Protein AF-N2A201-F1 (afdb_monomer)

Sequence (89 aa):
MRAERDIALCAVADATIKSKVMNAMIQKRIPYAEEWHKVPLLRRKKYEGAKEVCIIVTHHDQADQAKSQIQAMDEVVSSRVYFDLKGLT

pLDDT: mean 94.49, std 5.97, range [60.72, 98.12]

Nearest PDB structures (foldseek):
  2hfv-assembly1_A  TM=6.585E-01  e=3.713E-01  Pseudomonas aeruginosa
  7tap-assembly1_A  TM=5.258E-01  e=4.532E-01  Saccharomyces cerevisiae
  1u0s-assembly1_A  TM=5.257E-01  e=2.550E+00  Thermotoga maritima
  4e6n-assembly2_D  TM=4.749E-01  e=1.312E+00  Acetivibrio thermocellus ATCC 27405
  4drf-assembly2_D  TM=4.703E-01  e=2.912E+00  Acetivibrio thermocellus ATCC 27405

Organism: NCBI:txid1235802

Foldseek 3Di:
DDDPQKDQQWKAQDPVLVVVLVVLCVVVVFDKDWDKFADDQVCCVVQVNGRIIIGIMGGNVCRVVSLVSQCPDDPVSNVRIGRPCPPRD

Structure (mmCIF, N/CA/C/O backbone):
data_AF-N2A201-F1
#
_entry.id   AF-N2A201-F1
#
loop_
_atom_site.group_PDB
_atom_site.id
_atom_site.type_symbol
_atom_site.label_atom_id
_atom_site.label_alt_id
_atom_site.label_comp_id
_atom_site.label_asym_id
_atom_site.label_entity_id
_atom_site.label_seq_id
_atom_site.pdbx_PDB_ins_code
_atom_site.Cartn_x
_atom_site.Cartn_y
_atom_site.Cartn_z
_atom_site.occupancy
_atom_site.B_iso_or_equiv
_atom_site.auth_seq_id
_atom_site.auth_comp_id
_atom_site.auth_asym_id
_atom_site.auth_atom_id
_atom_site.pdbx_PDB_model_num
ATOM 1 N N . MET A 1 1 ? 1.689 14.780 -11.479 1.00 60.72 1 MET A N 1
ATOM 2 C CA . MET A 1 1 ? 1.050 14.151 -12.652 1.00 60.72 1 MET A CA 1
ATOM 3 C C . MET A 1 1 ? 1.692 12.787 -12.799 1.00 60.72 1 MET A C 1
ATOM 5 O O . MET A 1 1 ? 2.916 12.732 -12.780 1.00 60.72 1 MET A O 1
ATOM 9 N N . ARG A 1 2 ? 0.893 11.717 -12.809 1.00 74.25 2 ARG A N 1
ATOM 10 C CA . ARG A 1 2 ? 1.389 10.341 -12.962 1.00 74.25 2 ARG A CA 1
ATOM 11 C C . ARG A 1 2 ? 2.028 10.168 -14.336 1.00 74.25 2 ARG A C 1
ATOM 13 O O . ARG A 1 2 ? 1.557 10.795 -15.287 1.00 74.25 2 ARG A O 1
ATOM 20 N N . ALA A 1 3 ? 3.075 9.350 -14.444 1.00 83.38 3 ALA A N 1
ATOM 21 C CA . ALA A 1 3 ? 3.543 8.932 -15.761 1.00 83.38 3 ALA A CA 1
ATOM 22 C C . ALA A 1 3 ? 2.451 8.095 -16.452 1.00 8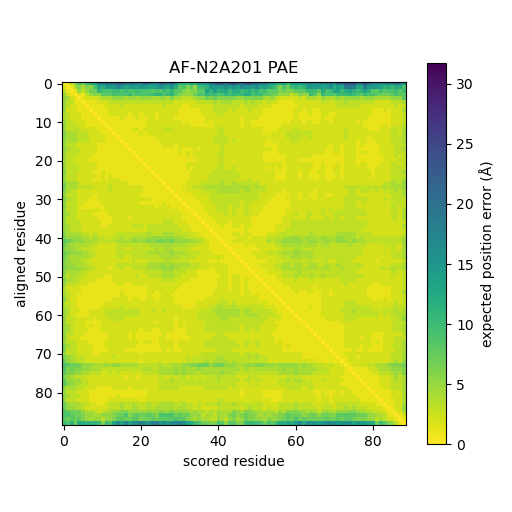3.38 3 ALA A C 1
ATOM 24 O O . ALA A 1 3 ? 1.593 7.521 -15.784 1.00 83.38 3 ALA A O 1
ATOM 25 N N . GLU A 1 4 ? 2.480 7.996 -17.784 1.00 86.62 4 GLU A N 1
ATOM 26 C CA . GLU A 1 4 ? 1.424 7.322 -18.567 1.00 86.62 4 GLU A CA 1
ATOM 27 C C . GLU A 1 4 ? 1.140 5.879 -18.124 1.00 86.62 4 GLU A C 1
ATOM 29 O O . GLU A 1 4 ? 0.022 5.392 -18.273 1.00 86.62 4 GLU A O 1
ATOM 34 N N . ARG A 1 5 ? 2.145 5.198 -17.563 1.00 93.56 5 ARG A N 1
ATOM 35 C CA . ARG A 1 5 ? 2.054 3.802 -17.113 1.00 93.56 5 ARG A CA 1
ATOM 36 C C . ARG A 1 5 ? 1.957 3.642 -15.597 1.00 93.56 5 ARG A C 1
ATOM 38 O O . ARG A 1 5 ? 1.967 2.513 -15.111 1.00 93.56 5 ARG A O 1
ATOM 45 N N . ASP A 1 6 ? 1.885 4.736 -14.850 1.00 95.19 6 ASP A N 1
ATOM 46 C CA . ASP A 1 6 ? 1.724 4.690 -13.402 1.00 95.19 6 ASP A CA 1
ATOM 47 C C . ASP A 1 6 ? 0.248 4.521 -13.039 1.00 95.19 6 ASP A C 1
ATOM 49 O O . ASP A 1 6 ? -0.628 5.244 -13.520 1.00 95.19 6 ASP A O 1
ATOM 53 N N . ILE A 1 7 ? -0.032 3.589 -12.135 1.00 95.38 7 ILE A N 1
ATOM 54 C CA . ILE A 1 7 ? -1.382 3.278 -11.679 1.00 95.38 7 ILE A CA 1
ATOM 55 C C . ILE A 1 7 ? -1.513 3.506 -10.177 1.00 95.38 7 ILE A C 1
ATOM 57 O O . ILE A 1 7 ? -0.569 3.303 -9.411 1.00 95.38 7 ILE A O 1
ATOM 61 N N . ALA A 1 8 ? -2.711 3.893 -9.736 1.00 96.75 8 ALA A N 1
ATOM 62 C CA . ALA A 1 8 ? -3.037 3.857 -8.317 1.00 96.75 8 ALA A CA 1
ATOM 63 C C . ALA A 1 8 ? -3.170 2.401 -7.869 1.00 96.75 8 ALA A C 1
ATOM 65 O O . ALA A 1 8 ? -4.064 1.690 -8.325 1.00 96.75 8 ALA A O 1
ATOM 66 N N . LEU A 1 9 ? -2.284 1.972 -6.978 1.00 97.25 9 LEU A N 1
ATOM 67 C CA . LEU A 1 9 ? -2.241 0.606 -6.479 1.00 97.25 9 LEU A CA 1
ATOM 68 C C . LEU A 1 9 ? -3.247 0.401 -5.346 1.00 97.25 9 LEU A C 1
ATOM 70 O O .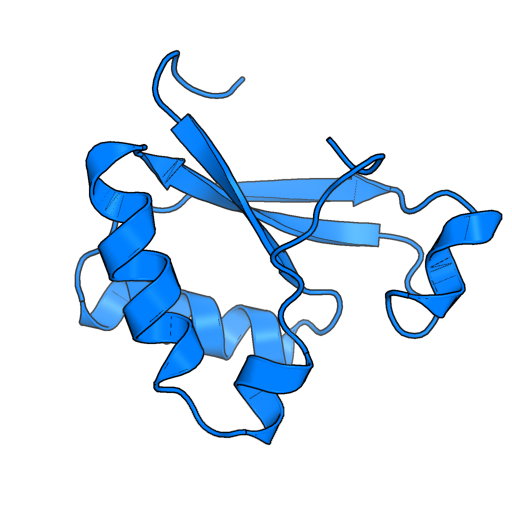 LEU A 1 9 ? -4.075 -0.506 -5.392 1.00 97.25 9 LEU A O 1
ATOM 74 N N . CYS A 1 10 ? -3.150 1.223 -4.302 1.00 97.88 10 CYS A N 1
ATOM 75 C CA . CYS A 1 10 ? -3.976 1.112 -3.107 1.00 97.88 10 CYS A CA 1
ATOM 76 C C . CYS A 1 10 ? -4.039 2.431 -2.333 1.00 97.88 10 CYS A C 1
ATOM 78 O O . CYS A 1 10 ? -3.284 3.365 -2.598 1.00 97.88 10 CYS A O 1
ATOM 80 N N . ALA A 1 11 ? -4.952 2.499 -1.368 1.00 98.00 11 ALA A N 1
ATOM 81 C CA . ALA A 1 11 ? -5.103 3.607 -0.440 1.00 98.00 11 ALA A CA 1
ATOM 82 C C . ALA A 1 11 ? -4.807 3.144 0.983 1.00 98.00 11 ALA A C 1
ATOM 84 O O . ALA A 1 11 ? -5.161 2.026 1.365 1.00 98.00 11 ALA A O 1
ATOM 85 N N . VAL A 1 12 ? -4.230 4.039 1.779 1.00 97.94 12 VAL A N 1
ATOM 86 C CA . VAL A 1 12 ? -3.989 3.838 3.207 1.00 97.94 12 VAL A CA 1
ATOM 87 C C . VAL A 1 12 ? -4.386 5.102 3.971 1.00 97.94 12 VAL A C 1
ATOM 89 O O . VAL A 1 12 ? -3.982 6.208 3.611 1.00 97.94 12 VAL A O 1
ATOM 92 N N . ALA A 1 13 ? -5.199 4.939 5.015 1.00 96.94 13 ALA A N 1
ATOM 93 C CA . ALA A 1 13 ? -5.670 6.039 5.864 1.00 96.94 13 ALA A CA 1
ATOM 94 C C . ALA A 1 13 ? -4.771 6.269 7.092 1.00 96.94 13 ALA A C 1
ATOM 96 O O . ALA A 1 13 ? -4.584 7.400 7.531 1.00 96.94 13 ALA A O 1
ATOM 97 N N . ASP A 1 14 ? -4.206 5.192 7.638 1.00 96.56 14 ASP A N 1
ATOM 98 C CA . ASP A 1 14 ? -3.379 5.214 8.843 1.00 96.56 14 ASP A CA 1
ATOM 99 C C . ASP A 1 14 ? -1.891 5.425 8.501 1.00 96.56 14 ASP A C 1
ATOM 101 O O . ASP A 1 14 ? -1.316 4.720 7.667 1.00 96.56 14 ASP A O 1
ATOM 105 N N . ALA A 1 15 ? -1.242 6.387 9.162 1.00 95.19 15 ALA A N 1
ATOM 106 C CA . ALA A 1 15 ? 0.151 6.751 8.890 1.00 95.19 15 ALA A CA 1
ATOM 107 C C . ALA A 1 15 ? 1.166 5.650 9.265 1.00 95.19 15 ALA A C 1
ATOM 109 O O . ALA A 1 15 ? 2.212 5.517 8.618 1.00 95.19 15 ALA A O 1
ATOM 110 N N . THR A 1 16 ? 0.857 4.837 10.278 1.00 96.56 16 THR A N 1
ATOM 111 C CA . THR A 1 16 ? 1.674 3.694 10.706 1.00 96.56 16 THR A CA 1
ATOM 112 C C . THR A 1 16 ? 1.578 2.572 9.682 1.00 96.56 16 THR A C 1
ATOM 114 O O . THR A 1 16 ? 2.603 2.042 9.249 1.00 96.56 16 THR A O 1
ATOM 117 N N . ILE A 1 17 ? 0.360 2.248 9.234 1.00 97.69 17 ILE A N 1
ATOM 118 C CA . ILE A 1 17 ? 0.135 1.261 8.167 1.00 97.69 17 ILE A CA 1
ATOM 119 C C . ILE A 1 17 ? 0.820 1.719 6.877 1.00 97.69 17 ILE A C 1
ATOM 121 O O . ILE A 1 17 ? 1.538 0.934 6.259 1.00 97.69 17 ILE A O 1
ATOM 125 N N . LYS A 1 18 ? 0.706 3.007 6.524 1.00 97.62 18 LYS A N 1
ATOM 126 C CA . LYS A 1 18 ? 1.386 3.592 5.360 1.00 97.62 18 LYS A CA 1
ATOM 127 C C . LYS A 1 18 ? 2.896 3.369 5.439 1.00 97.62 18 LYS A C 1
ATOM 129 O O . LYS A 1 18 ? 3.495 2.872 4.492 1.00 97.62 18 LYS A O 1
ATOM 134 N N . SER A 1 19 ? 3.504 3.686 6.582 1.00 97.94 19 SER A N 1
ATOM 135 C CA . SER A 1 19 ? 4.945 3.501 6.810 1.00 97.94 19 SER A CA 1
ATOM 136 C C . SER A 1 19 ? 5.376 2.044 6.650 1.00 97.94 19 SER A C 1
ATOM 138 O O . SER A 1 19 ? 6.384 1.769 6.003 1.00 97.94 19 SER A O 1
ATOM 140 N N . LYS A 1 20 ? 4.591 1.094 7.171 1.00 98.06 20 LYS A N 1
ATOM 141 C CA . LYS A 1 20 ? 4.860 -0.339 6.996 1.00 98.06 20 LYS A CA 1
ATOM 142 C C . LYS A 1 20 ? 4.790 -0.764 5.527 1.00 98.06 20 LYS A C 1
ATOM 144 O O . LYS A 1 20 ? 5.687 -1.466 5.066 1.00 98.06 20 LYS A O 1
ATOM 149 N N . VAL A 1 21 ? 3.765 -0.325 4.795 1.00 98.12 21 VAL A N 1
ATOM 150 C CA . VAL A 1 21 ? 3.612 -0.634 3.365 1.00 98.12 21 VAL A CA 1
ATOM 151 C C . VAL A 1 21 ? 4.782 -0.068 2.560 1.00 98.12 21 VAL A C 1
ATOM 153 O O . VAL A 1 21 ? 5.401 -0.796 1.790 1.00 98.12 21 VAL A O 1
ATOM 156 N N . MET A 1 22 ? 5.150 1.196 2.780 1.00 97.75 22 MET A N 1
ATOM 157 C CA . MET A 1 22 ? 6.295 1.818 2.104 1.00 97.75 22 MET A CA 1
ATOM 158 C C . MET A 1 22 ? 7.600 1.072 2.392 1.00 97.75 22 MET A C 1
ATOM 160 O O . MET A 1 22 ? 8.355 0.773 1.471 1.00 97.75 22 MET A O 1
ATOM 164 N N . ASN A 1 23 ? 7.839 0.681 3.646 1.00 97.94 23 ASN A N 1
ATOM 165 C CA . ASN A 1 23 ? 9.012 -0.115 4.002 1.00 97.94 23 ASN A CA 1
ATOM 166 C C . ASN A 1 23 ? 9.041 -1.465 3.268 1.00 97.94 23 ASN A C 1
ATOM 168 O O . ASN A 1 23 ? 10.104 -1.879 2.807 1.00 97.94 23 ASN A O 1
ATOM 172 N N . ALA A 1 24 ? 7.894 -2.130 3.101 1.00 96.88 24 ALA A N 1
ATOM 173 C CA . ALA A 1 24 ? 7.809 -3.370 2.329 1.00 96.88 24 ALA A CA 1
ATOM 174 C C . ALA A 1 24 ? 8.144 -3.156 0.839 1.00 96.88 24 ALA A C 1
ATOM 176 O O . ALA A 1 24 ? 8.846 -3.976 0.242 1.00 96.88 24 ALA A O 1
ATOM 177 N N . MET A 1 25 ? 7.709 -2.034 0.254 1.00 97.00 25 MET A N 1
ATOM 178 C CA . MET A 1 25 ? 8.049 -1.647 -1.123 1.00 97.00 25 MET A CA 1
ATOM 179 C C . MET A 1 25 ? 9.556 -1.388 -1.270 1.00 97.00 25 MET A C 1
ATOM 181 O O . MET A 1 25 ? 10.190 -1.926 -2.180 1.00 97.00 25 MET A O 1
ATOM 185 N N . ILE A 1 26 ? 10.156 -0.650 -0.326 1.00 97.50 26 ILE A N 1
ATOM 186 C CA . ILE A 1 26 ? 11.600 -0.362 -0.286 1.00 97.50 26 ILE A CA 1
ATOM 187 C C . ILE A 1 26 ? 12.415 -1.657 -0.197 1.00 97.50 26 ILE A C 1
ATOM 189 O O . ILE A 1 26 ? 13.355 -1.848 -0.968 1.00 97.50 26 ILE A O 1
ATOM 193 N N . GLN A 1 27 ? 12.044 -2.577 0.699 1.00 96.19 27 GLN A N 1
ATOM 194 C CA . GLN A 1 27 ? 12.747 -3.853 0.887 1.00 96.19 27 GLN A CA 1
ATOM 195 C C . GLN A 1 27 ? 12.785 -4.706 -0.386 1.00 96.19 27 GLN A C 1
ATOM 197 O O . GLN A 1 27 ? 13.765 -5.408 -0.633 1.00 96.19 27 GLN A O 1
ATOM 202 N N . LYS A 1 28 ? 11.736 -4.636 -1.212 1.00 95.88 28 LYS A N 1
ATOM 203 C CA . LYS A 1 28 ? 11.659 -5.335 -2.502 1.00 95.88 28 LYS A CA 1
ATOM 204 C C . LYS A 1 28 ? 12.135 -4.495 -3.688 1.00 95.88 28 LYS A C 1
ATOM 206 O O . LYS A 1 28 ? 12.081 -4.983 -4.812 1.00 95.88 28 LYS A O 1
ATOM 211 N N . ARG A 1 29 ? 12.638 -3.278 -3.442 1.00 96.81 29 ARG A N 1
ATOM 212 C CA . ARG A 1 29 ? 13.066 -2.308 -4.464 1.00 96.81 29 ARG A CA 1
ATOM 213 C C . ARG A 1 29 ? 11.968 -2.004 -5.489 1.00 96.81 29 ARG A C 1
ATOM 215 O O . ARG A 1 29 ? 12.259 -1.805 -6.664 1.00 96.81 29 ARG A O 1
ATOM 222 N N . ILE A 1 30 ? 10.715 -1.980 -5.042 1.00 96.75 30 ILE A N 1
ATOM 223 C CA . ILE A 1 30 ? 9.561 -1.667 -5.883 1.00 96.75 30 I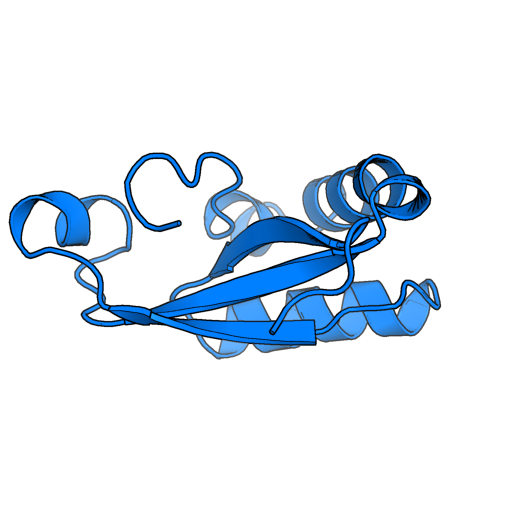LE A CA 1
ATOM 224 C C . ILE A 1 30 ? 9.394 -0.142 -5.908 1.00 96.75 30 ILE A C 1
ATOM 226 O O . ILE A 1 30 ? 9.162 0.447 -4.848 1.00 96.75 30 ILE A O 1
ATOM 230 N N . PRO A 1 31 ? 9.508 0.520 -7.075 1.00 95.56 31 PRO A N 1
ATOM 231 C CA . PRO A 1 31 ? 9.304 1.959 -7.176 1.00 95.56 31 PRO A CA 1
ATOM 232 C C . PRO A 1 31 ? 7.871 2.339 -6.806 1.00 95.56 31 PRO A C 1
ATOM 234 O O . PRO A 1 31 ? 6.913 1.692 -7.240 1.00 95.56 31 PRO A O 1
ATOM 237 N N . TYR A 1 32 ? 7.715 3.404 -6.029 1.00 96.75 32 TYR A N 1
ATOM 238 C CA . TYR A 1 32 ? 6.408 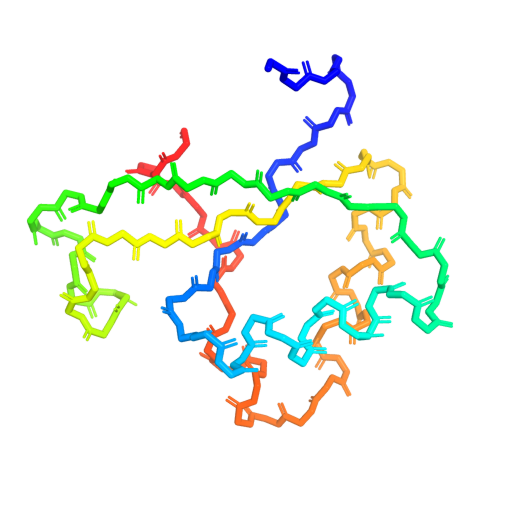3.931 -5.665 1.00 96.75 32 TYR A CA 1
ATOM 239 C C . TYR A 1 32 ? 6.433 5.456 -5.558 1.00 96.75 32 TYR A C 1
ATOM 241 O O . TYR A 1 32 ? 7.488 6.065 -5.380 1.00 96.75 32 TYR A O 1
ATOM 249 N N . ALA A 1 33 ? 5.250 6.051 -5.638 1.00 96.12 33 ALA A N 1
ATOM 250 C CA . ALA A 1 33 ? 4.990 7.446 -5.321 1.00 96.12 33 ALA A CA 1
ATOM 251 C C . ALA A 1 33 ? 3.772 7.559 -4.392 1.00 96.12 33 ALA A C 1
ATOM 253 O O . ALA A 1 33 ? 2.970 6.628 -4.276 1.00 96.12 33 ALA A O 1
ATOM 254 N N . GLU A 1 34 ? 3.643 8.706 -3.730 1.00 95.88 34 GLU A N 1
ATOM 255 C CA . GLU A 1 34 ? 2.533 9.020 -2.830 1.00 95.88 34 GLU A CA 1
ATOM 256 C C . GLU A 1 34 ? 1.687 10.156 -3.405 1.00 95.88 34 GLU A C 1
ATOM 258 O O . GLU A 1 34 ? 2.211 11.178 -3.850 1.00 95.88 34 GLU A O 1
ATOM 263 N N . GLU A 1 35 ? 0.369 10.013 -3.324 1.00 95.81 35 GLU A N 1
ATOM 264 C CA . GLU A 1 35 ? -0.577 11.086 -3.612 1.00 95.81 35 GLU A CA 1
ATOM 265 C C . GLU A 1 35 ? -1.615 11.189 -2.500 1.00 95.81 35 GLU A C 1
ATOM 267 O O . GLU A 1 35 ? -2.250 10.203 -2.138 1.00 95.81 35 GLU A O 1
ATOM 272 N N . TRP A 1 36 ? -1.855 12.391 -1.986 1.00 96.25 36 TRP A N 1
ATOM 273 C CA . TRP A 1 36 ? -2.898 12.611 -0.987 1.00 96.25 36 TRP A CA 1
ATOM 274 C C . TRP A 1 36 ? -4.219 12.968 -1.653 1.00 96.25 36 TRP A C 1
ATOM 276 O O . TRP A 1 36 ? -4.291 13.898 -2.455 1.00 96.25 36 TRP A O 1
ATOM 286 N N . HIS A 1 37 ? -5.272 12.233 -1.301 1.00 96.50 37 HIS A N 1
ATOM 287 C CA . HIS A 1 37 ? -6.606 12.411 -1.868 1.00 96.50 37 HIS A CA 1
ATOM 288 C C . HIS A 1 37 ? -7.633 12.660 -0.773 1.00 96.50 37 HIS A C 1
ATOM 290 O O . HIS A 1 37 ? -7.675 11.952 0.235 1.00 96.50 37 HIS A O 1
ATOM 296 N N . LYS A 1 38 ? -8.508 13.647 -0.993 1.00 96.19 38 LYS A N 1
ATOM 297 C CA . LYS A 1 38 ? -9.648 13.908 -0.109 1.00 96.19 38 LYS A CA 1
ATOM 298 C C . LYS A 1 38 ? -10.688 12.807 -0.248 1.00 96.19 38 LYS A C 1
ATOM 300 O O . LYS A 1 38 ? -11.085 12.445 -1.349 1.00 96.19 38 LYS A O 1
ATOM 305 N N . VAL A 1 39 ? -11.201 12.345 0.886 1.00 96.44 39 VAL A N 1
ATOM 306 C CA . VAL A 1 39 ? -12.273 11.353 0.944 1.00 96.44 39 VAL A CA 1
ATOM 307 C C . VAL A 1 39 ? -13.629 12.067 1.012 1.00 96.44 39 VAL A C 1
ATOM 309 O O . VAL A 1 39 ? -13.906 12.783 1.993 1.00 96.44 39 VAL A O 1
ATOM 312 N N . PRO A 1 40 ? -14.517 11.866 0.016 1.00 95.12 40 PRO A N 1
ATOM 313 C CA . PRO A 1 40 ? -15.880 12.387 0.059 1.00 95.12 40 PRO A CA 1
ATOM 314 C C . PRO A 1 40 ? -16.621 11.916 1.315 1.00 95.12 40 PRO A C 1
ATOM 316 O O . PRO A 1 40 ? -16.468 10.767 1.727 1.00 95.12 40 PRO A O 1
ATOM 319 N N . LEU A 1 41 ? -17.460 12.777 1.906 1.00 94.81 41 LEU A N 1
ATOM 320 C CA . LEU A 1 41 ? -18.167 12.512 3.173 1.00 94.81 41 LEU A CA 1
ATOM 321 C C . LEU A 1 41 ? -18.842 11.130 3.218 1.00 94.81 41 LEU A C 1
ATOM 323 O O . LEU A 1 41 ? -18.618 10.373 4.159 1.00 94.81 41 LEU A O 1
ATOM 327 N N . LEU A 1 42 ? -19.585 10.773 2.165 1.00 93.38 42 LEU A N 1
ATOM 328 C CA . LEU A 1 42 ? -20.312 9.499 2.050 1.00 93.38 42 LEU A CA 1
ATOM 329 C C . LEU A 1 42 ? -19.399 8.260 2.018 1.00 93.38 42 LEU A C 1
ATOM 331 O O . LEU A 1 42 ? -19.854 7.148 2.265 1.00 93.38 42 LEU A O 1
ATOM 335 N N . ARG A 1 43 ? -18.110 8.441 1.718 1.00 91.88 43 ARG A N 1
ATOM 336 C CA . ARG A 1 43 ? -17.122 7.364 1.581 1.00 91.88 43 ARG A CA 1
ATOM 337 C C . ARG A 1 43 ? -16.210 7.234 2.795 1.00 91.88 43 ARG A C 1
ATOM 339 O O . ARG A 1 43 ? -15.538 6.217 2.918 1.00 91.88 43 ARG A O 1
ATOM 346 N N . ARG A 1 44 ? -16.216 8.193 3.730 1.00 95.00 44 ARG A N 1
ATOM 347 C CA . ARG A 1 44 ? -15.318 8.182 4.902 1.00 95.00 44 ARG A CA 1
ATOM 348 C C . ARG A 1 44 ? -15.479 6.943 5.773 1.00 95.00 44 ARG A C 1
ATOM 350 O O . ARG A 1 44 ? -14.486 6.461 6.297 1.00 95.00 44 ARG A O 1
ATOM 357 N N . LYS A 1 45 ? -16.684 6.366 5.863 1.00 93.81 45 LYS A N 1
ATOM 358 C CA . LYS A 1 45 ? -16.919 5.112 6.603 1.00 93.81 45 LYS A CA 1
ATOM 359 C C . LYS A 1 45 ? -16.045 3.952 6.101 1.00 93.81 45 LYS A C 1
ATOM 361 O O . LYS A 1 45 ? 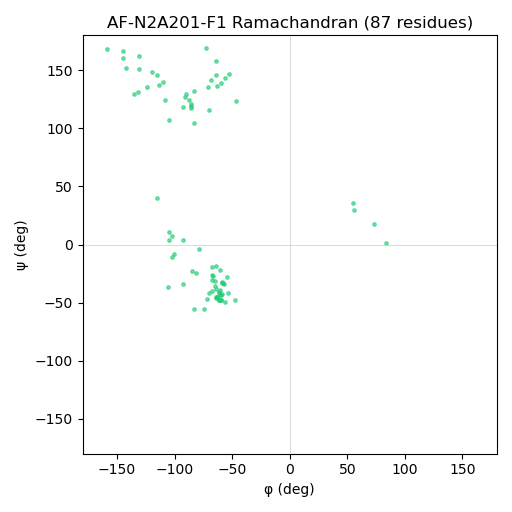-15.619 3.144 6.914 1.00 93.81 45 LYS A O 1
ATOM 366 N N . LYS A 1 46 ? -15.749 3.887 4.794 1.00 92.56 46 LYS A N 1
ATOM 367 C CA . LYS A 1 46 ? -14.863 2.866 4.202 1.00 92.56 46 LYS A CA 1
ATOM 368 C C . LYS A 1 46 ? -13.411 3.018 4.664 1.00 92.56 46 LYS A C 1
ATOM 370 O O . LYS A 1 46 ? -12.698 2.031 4.699 1.00 92.56 46 LYS A O 1
ATOM 375 N N . TYR A 1 47 ? -12.999 4.232 5.019 1.00 94.38 47 TYR A N 1
ATOM 376 C CA . TYR A 1 47 ? -11.625 4.585 5.378 1.00 94.38 47 TYR A CA 1
ATOM 377 C C . TYR A 1 47 ? -11.533 5.011 6.848 1.00 94.38 47 TYR A C 1
ATOM 379 O O . TYR A 1 47 ? -10.879 5.998 7.164 1.00 94.38 47 TYR A O 1
ATOM 387 N N . GLU A 1 48 ? -12.261 4.328 7.740 1.00 92.75 48 GLU A N 1
ATOM 388 C CA . GLU A 1 48 ? -12.216 4.559 9.198 1.00 92.75 48 GLU A CA 1
ATOM 389 C C . GLU A 1 48 ? -12.514 6.015 9.622 1.00 92.75 48 GLU A C 1
ATOM 391 O O . GLU A 1 48 ? -12.035 6.517 10.633 1.00 92.75 48 GLU A O 1
ATOM 396 N N . GLY A 1 49 ? -13.326 6.726 8.836 1.00 95.31 49 GLY A N 1
ATOM 397 C CA . GLY A 1 49 ? -13.680 8.125 9.083 1.00 95.31 49 GLY A CA 1
ATOM 398 C C . GLY A 1 49 ? -12.662 9.143 8.558 1.00 95.31 49 GLY A C 1
ATOM 399 O O . GLY A 1 49 ? -12.888 10.348 8.707 1.00 95.31 49 GLY A O 1
ATOM 400 N N . ALA A 1 50 ? -11.580 8.698 7.914 1.00 96.12 50 ALA A N 1
ATOM 401 C CA . ALA A 1 50 ? -10.518 9.567 7.430 1.00 96.12 50 ALA A CA 1
ATOM 402 C C . ALA A 1 50 ? -11.029 10.610 6.426 1.00 96.12 50 ALA A C 1
ATOM 404 O O . ALA A 1 50 ? -11.860 10.333 5.557 1.00 96.12 50 ALA A O 1
ATOM 405 N N . LYS A 1 51 ? -10.528 11.844 6.560 1.00 97.00 51 LYS A N 1
ATOM 406 C CA . LYS A 1 51 ? -10.831 12.951 5.637 1.00 97.00 51 LYS A CA 1
ATOM 407 C C . LYS A 1 51 ? -9.970 12.900 4.381 1.00 97.00 51 LYS A C 1
ATOM 409 O O . LYS A 1 51 ? -10.387 13.430 3.355 1.00 97.00 51 LYS A O 1
ATOM 414 N N . GLU A 1 52 ? -8.803 12.276 4.481 1.00 96.94 52 GLU A N 1
ATOM 415 C CA . GLU A 1 52 ? -7.815 12.122 3.422 1.00 96.94 52 GLU A CA 1
ATOM 416 C C . GLU A 1 52 ? -7.184 10.735 3.531 1.00 96.94 52 GLU A C 1
ATOM 418 O O . GLU A 1 52 ? -7.126 10.158 4.617 1.00 96.94 52 GLU A O 1
ATOM 423 N N . VAL A 1 53 ? -6.731 10.202 2.404 1.00 97.56 53 VAL A N 1
ATOM 424 C CA . VAL A 1 53 ? -5.965 8.956 2.329 1.00 97.56 53 VAL A CA 1
ATOM 425 C C . VAL A 1 53 ? -4.726 9.179 1.479 1.00 97.56 53 VAL A C 1
ATOM 427 O O . VAL A 1 53 ? -4.741 10.000 0.559 1.00 97.56 53 VAL A O 1
ATOM 430 N N . CYS A 1 54 ? -3.665 8.432 1.769 1.00 97.94 54 CYS A N 1
ATOM 431 C CA . CYS A 1 54 ? -2.521 8.336 0.875 1.00 97.94 54 CYS A CA 1
ATOM 432 C C . CYS A 1 54 ? -2.801 7.243 -0.159 1.00 97.94 54 CYS A C 1
ATOM 434 O O . CYS A 1 54 ? -3.011 6.083 0.197 1.00 97.94 54 CYS A O 1
ATOM 436 N N . ILE A 1 55 ? -2.827 7.626 -1.430 1.00 97.75 55 ILE A N 1
ATOM 437 C CA . ILE A 1 55 ? -2.818 6.727 -2.575 1.00 97.75 55 ILE A CA 1
ATOM 438 C C . ILE A 1 55 ? -1.367 6.391 -2.892 1.00 97.75 55 ILE A C 1
ATOM 440 O O . ILE A 1 55 ? -0.562 7.273 -3.191 1.00 97.75 55 ILE A O 1
ATOM 444 N N . ILE A 1 56 ? -1.051 5.103 -2.852 1.00 97.50 56 ILE A N 1
ATOM 445 C CA . ILE A 1 56 ? 0.236 4.578 -3.286 1.00 97.50 56 ILE A CA 1
ATOM 446 C C . ILE A 1 56 ? 0.131 4.297 -4.778 1.00 97.50 56 ILE A C 1
ATOM 448 O O . ILE A 1 56 ? -0.757 3.571 -5.230 1.00 97.50 56 ILE A O 1
ATOM 452 N N . VAL A 1 57 ? 1.037 4.893 -5.539 1.00 97.44 57 VAL A N 1
ATOM 453 C CA . VAL A 1 57 ? 1.121 4.786 -6.994 1.00 97.44 57 VAL A CA 1
ATOM 454 C C . VAL A 1 57 ? 2.359 3.972 -7.346 1.00 97.44 57 VAL A C 1
ATOM 456 O O . VAL A 1 57 ? 3.400 4.127 -6.711 1.00 97.44 57 VAL A O 1
ATOM 459 N N . THR A 1 58 ? 2.263 3.098 -8.342 1.00 97.31 58 THR A N 1
ATOM 460 C CA . THR A 1 58 ? 3.408 2.338 -8.863 1.00 97.31 58 THR A CA 1
ATOM 461 C C . THR A 1 58 ? 3.276 2.144 -10.368 1.00 97.31 58 THR A C 1
ATOM 463 O O . THR A 1 58 ? 2.210 2.365 -10.941 1.00 97.31 58 THR A O 1
ATOM 466 N N . HIS A 1 59 ? 4.355 1.716 -11.009 1.00 96.56 59 HIS A N 1
ATOM 467 C CA . HIS A 1 59 ? 4.352 1.396 -12.427 1.00 96.56 59 HIS A CA 1
ATOM 468 C C . HIS A 1 59 ? 3.509 0.140 -12.698 1.00 96.56 59 HIS A C 1
ATOM 470 O O . HIS A 1 59 ? 3.589 -0.819 -11.931 1.00 96.56 59 HIS A O 1
ATOM 476 N N . HIS A 1 60 ? 2.750 0.097 -13.798 1.00 96.44 60 HIS A N 1
ATOM 477 C CA . HIS A 1 60 ? 1.839 -1.023 -14.081 1.00 96.44 60 HIS A CA 1
ATOM 478 C C . HIS A 1 60 ? 2.533 -2.402 -14.048 1.00 96.44 60 HIS A C 1
ATOM 480 O O . HIS A 1 60 ? 2.017 -3.319 -13.419 1.00 96.44 60 HIS A O 1
ATOM 486 N N . ASP A 1 61 ? 3.744 -2.516 -14.610 1.00 96.69 61 ASP A N 1
ATOM 487 C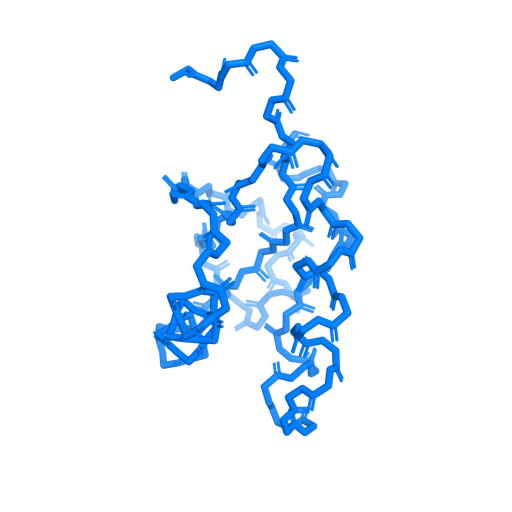 CA . ASP A 1 61 ? 4.554 -3.752 -14.609 1.00 96.69 61 ASP A CA 1
ATOM 488 C C . ASP A 1 61 ? 4.916 -4.255 -13.198 1.00 96.69 61 ASP A C 1
ATOM 490 O O . ASP A 1 61 ? 5.260 -5.418 -13.014 1.00 96.69 61 ASP A O 1
ATOM 494 N N . GLN A 1 62 ? 4.881 -3.376 -12.196 1.00 96.69 62 GLN A N 1
ATOM 495 C CA . GLN A 1 62 ? 5.241 -3.677 -10.808 1.00 96.69 62 GLN A CA 1
ATOM 496 C C . GLN A 1 62 ? 4.010 -3.901 -9.923 1.00 96.69 62 GLN A C 1
ATOM 498 O O . GLN A 1 62 ? 4.143 -4.305 -8.767 1.00 96.69 62 GLN A O 1
ATOM 503 N N . ALA A 1 63 ? 2.806 -3.648 -10.442 1.00 96.56 63 ALA A N 1
ATOM 504 C CA . ALA A 1 63 ? 1.582 -3.619 -9.655 1.00 96.56 63 ALA A CA 1
ATOM 505 C C . ALA A 1 63 ? 1.249 -4.969 -9.012 1.00 96.56 63 ALA A C 1
ATOM 507 O O . ALA A 1 63 ? 0.936 -5.019 -7.822 1.00 96.56 63 ALA A O 1
ATOM 508 N N . ASP A 1 64 ? 1.363 -6.064 -9.764 1.00 97.19 64 ASP A N 1
ATOM 509 C CA . ASP A 1 64 ? 1.055 -7.403 -9.252 1.00 97.19 64 ASP A CA 1
ATOM 510 C C . ASP A 1 64 ? 2.060 -7.847 -8.185 1.00 97.19 64 ASP A C 1
ATOM 512 O O . ASP A 1 64 ? 1.675 -8.399 -7.147 1.00 97.19 64 ASP A O 1
ATOM 516 N N . GLN A 1 65 ? 3.345 -7.537 -8.387 1.00 97.56 65 GLN A N 1
ATOM 517 C CA . GLN A 1 65 ? 4.388 -7.793 -7.396 1.00 97.56 65 GLN A CA 1
ATOM 518 C C . GLN A 1 65 ? 4.155 -6.965 -6.125 1.00 97.56 65 GLN A C 1
ATOM 520 O O . GLN A 1 65 ? 4.221 -7.503 -5.019 1.00 97.56 65 GLN A O 1
ATOM 525 N N . ALA A 1 66 ? 3.844 -5.676 -6.271 1.00 97.75 66 ALA A N 1
ATOM 526 C CA . ALA A 1 66 ? 3.559 -4.772 -5.163 1.00 97.75 66 ALA A CA 1
ATOM 527 C C . ALA A 1 66 ? 2.339 -5.228 -4.357 1.00 97.75 66 ALA A C 1
ATOM 529 O O . ALA A 1 66 ? 2.391 -5.330 -3.131 1.00 97.75 66 ALA A O 1
ATOM 530 N N . LYS A 1 67 ? 1.248 -5.566 -5.048 1.00 97.69 67 LYS A N 1
ATOM 531 C CA . LYS A 1 67 ? 0.027 -6.084 -4.435 1.00 97.69 67 LYS A CA 1
ATOM 532 C C . LYS A 1 67 ? 0.296 -7.372 -3.666 1.00 97.69 67 LYS A C 1
ATOM 534 O O . LYS A 1 67 ? -0.092 -7.464 -2.505 1.00 97.69 67 LYS A O 1
ATOM 539 N N . SER A 1 68 ? 1.009 -8.319 -4.273 1.00 97.06 68 SER A N 1
ATOM 540 C CA . SER A 1 68 ? 1.366 -9.587 -3.628 1.00 97.06 68 SER A CA 1
ATOM 541 C C . SER A 1 68 ? 2.235 -9.366 -2.388 1.00 97.06 68 SER A C 1
ATOM 543 O O . SER A 1 68 ? 1.988 -9.970 -1.346 1.00 97.06 68 SER A O 1
A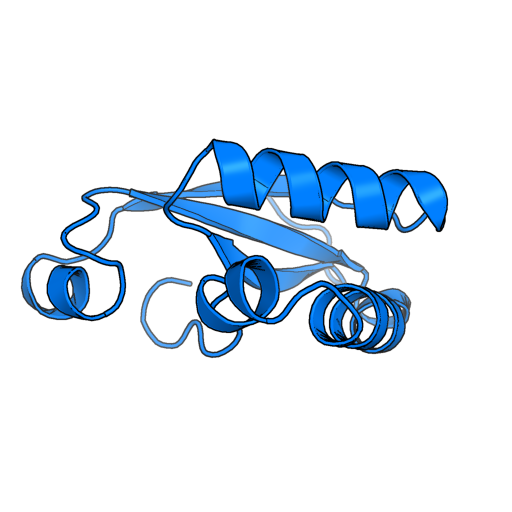TOM 545 N N . GLN A 1 69 ? 3.207 -8.450 -2.462 1.00 96.88 69 GLN A N 1
ATOM 546 C CA . GLN A 1 69 ? 4.061 -8.097 -1.328 1.00 96.88 69 GLN A CA 1
ATOM 547 C C . GLN A 1 69 ? 3.254 -7.513 -0.163 1.00 96.88 69 GLN A C 1
ATOM 549 O O . GLN A 1 69 ? 3.518 -7.859 0.984 1.00 96.88 69 GLN A O 1
ATOM 554 N N . ILE A 1 70 ? 2.271 -6.654 -0.446 1.00 96.75 70 ILE A N 1
ATOM 555 C CA . ILE A 1 70 ? 1.394 -6.062 0.572 1.00 96.75 70 ILE A CA 1
ATOM 556 C C . ILE A 1 70 ? 0.440 -7.108 1.160 1.00 96.75 70 ILE A C 1
ATOM 558 O O . ILE A 1 70 ? 0.225 -7.140 2.368 1.00 96.75 70 ILE A O 1
ATOM 562 N N . GLN A 1 71 ? -0.129 -7.979 0.327 1.00 95.75 71 GLN A N 1
ATOM 563 C CA . GLN A 1 71 ? -1.042 -9.032 0.777 1.00 95.75 71 GLN A CA 1
ATOM 564 C C . GLN A 1 71 ? -0.344 -10.100 1.629 1.00 95.75 71 GLN A C 1
ATOM 566 O O . GLN A 1 71 ? -0.990 -10.709 2.473 1.00 95.75 71 GLN A O 1
ATOM 571 N N . ALA A 1 72 ? 0.964 -10.297 1.444 1.00 96.19 72 ALA A 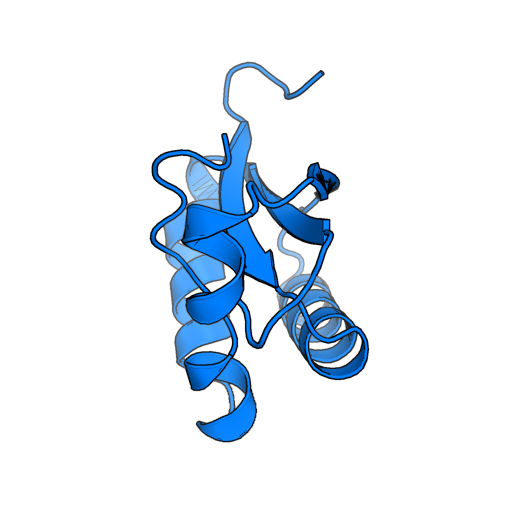N 1
ATOM 572 C CA . ALA A 1 72 ? 1.784 -11.181 2.270 1.00 96.19 72 ALA A CA 1
ATOM 573 C C . ALA A 1 72 ? 2.202 -10.565 3.623 1.00 96.19 72 ALA A C 1
ATOM 575 O O . ALA A 1 72 ? 2.861 -11.236 4.418 1.00 96.19 72 ALA A O 1
ATOM 576 N N . MET A 1 73 ? 1.872 -9.294 3.885 1.00 96.12 73 MET A N 1
ATOM 577 C CA . MET A 1 73 ? 2.118 -8.657 5.183 1.00 96.12 73 MET A CA 1
ATOM 578 C C . MET A 1 73 ? 1.161 -9.189 6.256 1.00 96.12 73 MET A C 1
ATOM 580 O O . MET A 1 73 ? 0.181 -9.871 5.960 1.00 96.12 73 MET A O 1
ATOM 584 N N . ASP A 1 74 ? 1.438 -8.846 7.517 1.00 93.88 74 ASP A N 1
ATOM 585 C CA . ASP A 1 74 ? 0.575 -9.206 8.640 1.00 93.88 74 ASP A CA 1
ATOM 586 C C . ASP A 1 74 ? -0.892 -8.781 8.410 1.00 93.88 74 ASP A C 1
ATOM 588 O O . ASP A 1 74 ? -1.170 -7.770 7.761 1.00 93.88 74 ASP A O 1
ATOM 592 N N . GLU A 1 75 ? -1.839 -9.569 8.929 1.00 93.38 75 GLU A N 1
ATOM 593 C CA . GLU A 1 75 ? -3.282 -9.364 8.712 1.00 93.38 75 GLU A CA 1
ATOM 594 C C . GLU A 1 75 ? -3.752 -7.976 9.173 1.00 93.38 75 GLU A C 1
ATOM 596 O O . GLU A 1 75 ? -4.619 -7.357 8.552 1.00 93.38 75 GLU A O 1
ATOM 601 N N . VAL A 1 76 ? -3.140 -7.440 10.232 1.00 92.69 76 VAL A N 1
ATOM 602 C CA . VAL A 1 76 ? -3.453 -6.102 10.753 1.00 92.69 76 VAL A CA 1
ATOM 603 C C . VAL A 1 76 ? -3.096 -5.020 9.730 1.00 92.69 76 VAL A C 1
ATOM 605 O O . VAL A 1 76 ? -3.816 -4.030 9.606 1.00 92.69 76 VAL A O 1
ATOM 608 N N . VAL A 1 77 ? -2.011 -5.202 8.976 1.00 94.38 77 VAL A N 1
ATOM 609 C CA . VAL A 1 77 ? -1.633 -4.316 7.873 1.00 94.38 77 VAL A CA 1
ATOM 610 C C . VAL A 1 77 ? -2.516 -4.530 6.658 1.00 94.38 77 VAL A C 1
ATOM 612 O O . VAL A 1 77 ? -3.113 -3.569 6.179 1.00 94.38 77 VAL A O 1
ATOM 615 N N . SER A 1 78 ? -2.609 -5.759 6.152 1.00 93.69 78 SER A N 1
ATOM 616 C CA . SER A 1 78 ? -3.276 -6.024 4.873 1.00 93.69 78 SER A CA 1
ATOM 617 C C . SER A 1 78 ? -4.778 -5.711 4.911 1.00 93.69 78 SER A C 1
ATOM 619 O O . SER A 1 78 ? -5.313 -5.211 3.922 1.00 93.69 78 SER A O 1
ATOM 621 N N . SER A 1 79 ? -5.441 -5.879 6.062 1.00 94.38 79 SER A N 1
ATOM 622 C CA . SER A 1 79 ? -6.852 -5.498 6.267 1.00 94.38 79 SER A CA 1
ATOM 623 C C . SER A 1 79 ? -7.116 -3.986 6.239 1.00 94.38 79 SER A C 1
ATOM 625 O O . SER A 1 79 ? -8.251 -3.568 6.008 1.00 94.38 79 SER A O 1
ATOM 627 N N . ARG A 1 80 ? -6.082 -3.157 6.432 1.00 96.06 80 ARG A N 1
ATOM 628 C CA . ARG A 1 80 ? -6.162 -1.683 6.436 1.00 96.06 80 ARG A CA 1
ATOM 629 C C . ARG A 1 80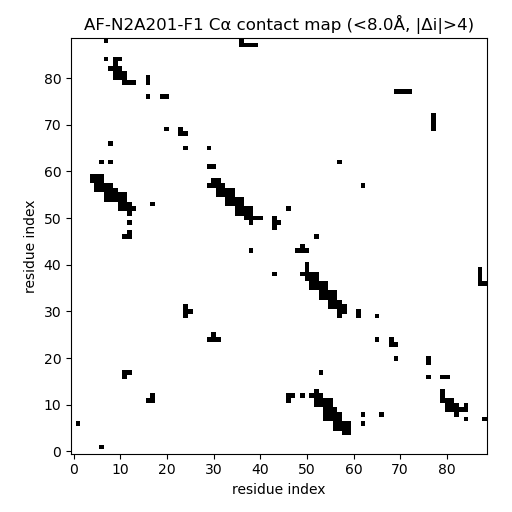 ? -5.603 -1.041 5.163 1.00 96.06 80 ARG A C 1
ATOM 631 O O . ARG A 1 80 ? -5.423 0.179 5.110 1.00 96.06 80 ARG A O 1
ATOM 638 N N . VAL A 1 81 ? -5.335 -1.849 4.136 1.00 97.50 81 VAL A N 1
ATOM 639 C CA . VAL A 1 81 ? -4.940 -1.395 2.799 1.00 97.50 81 VAL A CA 1
ATOM 640 C C . VAL A 1 81 ? -6.087 -1.622 1.818 1.00 97.50 81 VAL A C 1
ATOM 642 O O . VAL A 1 81 ? -6.572 -2.736 1.633 1.00 97.50 81 VAL A O 1
ATOM 645 N N . TYR A 1 82 ? -6.513 -0.559 1.140 1.00 96.69 82 TYR A N 1
ATOM 646 C CA . TYR A 1 82 ? -7.692 -0.584 0.279 1.00 96.69 82 TYR A CA 1
ATOM 647 C C . TYR A 1 82 ? -7.286 -0.596 -1.198 1.00 96.69 82 TYR A C 1
ATOM 649 O O . TYR A 1 82 ? -6.854 0.424 -1.725 1.00 96.69 82 TYR A O 1
ATOM 657 N N . PHE A 1 83 ? -7.446 -1.729 -1.885 1.00 96.12 83 PHE A N 1
ATOM 658 C CA . PHE A 1 83 ? -7.126 -1.857 -3.320 1.00 96.12 83 PHE A CA 1
ATOM 659 C C . PHE A 1 83 ? -8.263 -1.410 -4.252 1.00 96.12 83 PHE A C 1
ATOM 661 O O . PHE A 1 83 ? -8.024 -1.055 -5.401 1.00 96.12 83 PHE A O 1
ATOM 668 N N . ASP A 1 84 ? -9.511 -1.406 -3.776 1.00 93.50 84 ASP A N 1
ATOM 669 C CA . ASP A 1 84 ? -10.628 -0.826 -4.526 1.00 93.50 84 ASP A CA 1
ATOM 670 C C . ASP A 1 84 ? -10.681 0.689 -4.295 1.00 93.50 84 ASP A C 1
ATOM 672 O O . ASP A 1 84 ? -11.114 1.161 -3.236 1.00 93.50 84 ASP A O 1
ATOM 676 N N . LEU A 1 85 ? -10.250 1.441 -5.304 1.00 92.44 85 LEU A N 1
ATOM 677 C CA . LEU A 1 85 ? -10.128 2.899 -5.269 1.00 92.44 85 LEU A CA 1
ATOM 678 C C . LEU A 1 85 ? -11.256 3.631 -5.994 1.00 92.44 85 LEU A C 1
ATOM 680 O O . LEU A 1 85 ? -11.193 4.855 -6.127 1.00 92.44 85 LEU A O 1
ATOM 684 N N . LYS A 1 86 ? -12.298 2.916 -6.449 1.00 86.25 86 LYS A N 1
ATOM 685 C CA . LYS A 1 86 ? -13.426 3.520 -7.174 1.00 86.25 86 LYS A CA 1
ATOM 686 C C . LYS A 1 86 ? -13.911 4.762 -6.443 1.00 86.25 86 LYS A C 1
ATOM 688 O O . LYS A 1 86 ? -14.300 4.651 -5.286 1.00 86.25 86 LYS A O 1
ATOM 693 N N . GLY A 1 87 ? -13.935 5.914 -7.115 1.00 80.94 87 GLY A N 1
ATOM 694 C CA . GLY A 1 87 ? -14.430 7.189 -6.584 1.00 80.94 87 GLY A CA 1
ATOM 695 C C . GLY A 1 87 ? -13.537 7.886 -5.550 1.00 80.94 87 GLY A C 1
ATOM 696 O O . GLY A 1 87 ? -14.041 8.742 -4.822 1.00 80.94 87 GLY A O 1
ATOM 697 N N . LEU A 1 88 ? -12.259 7.504 -5.468 1.00 81.00 88 LEU A N 1
ATOM 698 C CA . LEU A 1 88 ? -11.178 8.337 -4.929 1.00 81.00 88 LEU A CA 1
ATOM 699 C C . LEU A 1 88 ? -10.276 8.894 -6.036 1.00 81.00 88 LEU A C 1
ATOM 701 O O . LEU A 1 88 ? -9.815 10.020 -5.912 1.00 81.00 88 LEU A O 1
ATOM 705 N N . THR A 1 89 ? -10.040 8.105 -7.087 1.00 70.12 89 THR A N 1
ATOM 706 C CA . THR A 1 89 ? -9.211 8.446 -8.254 1.00 70.12 89 THR A CA 1
ATOM 707 C C . THR A 1 89 ? -10.043 8.552 -9.516 1.00 70.12 89 THR A C 1
ATOM 709 O O . THR A 1 89 ? -10.991 7.735 -9.628 1.00 70.12 89 THR A O 1
#

Secondary structure (DSSP, 8-state):
---TTEEEEEEE--HHHHHHHHHHHHHTT---EEEEEEPPGGGGGGGTT-SEEEEEEEEGGGHHHHHHHHHTS-HHHHTTEE---TTT-

Radius of gyration: 12.32 Å; Cα contacts (8 Å, |Δi|>4): 130; chains: 1; bounding box: 33×25×29 Å

Solvent-accessible surface area (backbone atoms only — not comparable to full-atom values): 5169 Å² total; per-residue (Å²): 132,77,57,98,56,47,37,82,55,34,35,29,56,48,70,66,53,42,52,53,51,52,51,55,32,56,76,70,68,48,71,69,49,82,43,83,39,70,43,56,79,94,51,12,74,83,46,83,61,34,62,45,31,41,32,38,28,28,42,58,94,46,42,65,62,51,51,51,57,47,65,72,42,59,67,80,48,37,76,58,50,39,64,82,49,86,87,70,111

Mean predicted aligned error: 2.84 Å